Protein AF-A0A1H2Z5Q8-F1 (afdb_monomer_lite)

Foldseek 3Di:
DVVVVLVVVLVVVLVVVQVVVVVVQVVCVVVVNPDDDVVRDDSVDPPADRDLRLLVLLVVLVVCCVPPLVVLDDPPPVLSVLLNVLSVQCNVVQQADDPVSVVSLVVSLVVLVVCCDPVCVVPPVVSNVSSVSSNVSSVSSVSNNDDDD

Organism: NCBI:txid589385

Secondary structure (DSSP, 8-state):
-HHHHHHHHHHHHHHHHHHHHHHHHHHHHHTT--SPPTT---TTS-SS-SS-HHHHHHHHHHHHIIIIIHHH--TT-HHHHHHHHHHHHHHHTTT---HHHHHHHHHHHHHHHHH--HHHHHH-HHHHHHHHHHHHHHHHHHHHH----

Radius of gyration: 19.03 Å; chains: 1; bounding box: 37×52×42 Å

Sequence (149 aa):
MRALEVIEASRGAWHAELRAYGEMRLRAKRAGRRRPAAGEENPHYLTRWHGDERRAALHAVMFESRRKLAPLVVPGDPVAEQLKSCVDACLESAGALGVEEREALAECMRELEKRLTPAQWAEHRGEYFRASGLLRLARQVEVASAVTE

Structure (mmCIF, N/CA/C/O backbone):
data_AF-A0A1H2Z5Q8-F1
#
_entry.id   AF-A0A1H2Z5Q8-F1
#
loop_
_atom_site.group_PDB
_atom_site.id
_atom_site.type_symbol
_atom_site.label_atom_id
_atom_site.label_alt_id
_atom_site.label_comp_id
_atom_site.label_asym_id
_atom_site.label_entity_id
_atom_site.label_seq_id
_atom_site.pdbx_PDB_ins_code
_atom_site.Cartn_x
_atom_site.Cartn_y
_atom_site.Cartn_z
_atom_site.occupancy
_atom_site.B_iso_or_equiv
_atom_site.auth_seq_id
_atom_site.auth_comp_id
_atom_site.auth_asym_id
_atom_site.auth_atom_id
_atom_site.pdbx_PDB_model_num
ATOM 1 N N . MET A 1 1 ? -2.259 -31.300 14.850 1.00 58.28 1 MET A N 1
ATOM 2 C CA . MET A 1 1 ? -1.081 -31.102 13.974 1.00 58.28 1 MET A CA 1
ATOM 3 C C . MET A 1 1 ? -1.343 -30.184 12.767 1.00 58.28 1 MET A C 1
ATOM 5 O O . MET A 1 1 ? -0.509 -30.093 11.885 1.00 58.28 1 MET A O 1
ATOM 9 N N . ARG A 1 2 ? -2.417 -29.379 12.778 1.00 68.12 2 ARG A N 1
ATOM 10 C CA . ARG A 1 2 ? -2.880 -28.595 11.616 1.00 68.12 2 ARG A CA 1
ATOM 11 C C . ARG A 1 2 ? -1.974 -27.423 11.200 1.00 68.12 2 ARG A C 1
ATOM 13 O O . ARG A 1 2 ? -1.958 -27.037 10.042 1.00 68.12 2 ARG A O 1
ATOM 20 N N . ALA A 1 3 ? -1.225 -26.843 12.140 1.00 67.44 3 ALA A N 1
ATOM 21 C CA . ALA A 1 3 ? -0.366 -25.685 11.866 1.00 67.44 3 ALA A CA 1
ATOM 22 C C . ALA A 1 3 ? 0.889 -26.047 11.049 1.00 67.44 3 ALA A C 1
ATOM 24 O O . ALA A 1 3 ? 1.314 -25.271 10.200 1.00 67.44 3 ALA A O 1
ATOM 25 N N . LEU A 1 4 ? 1.454 -27.236 11.283 1.00 79.06 4 LEU A N 1
ATOM 26 C CA . LEU A 1 4 ? 2.610 -27.744 10.540 1.00 79.06 4 LEU A CA 1
ATOM 27 C C . LEU A 1 4 ? 2.236 -28.061 9.090 1.00 79.06 4 LEU A C 1
ATOM 29 O O . LEU A 1 4 ? 2.926 -27.623 8.178 1.00 79.06 4 LEU A O 1
ATOM 33 N N . GLU A 1 5 ? 1.087 -28.703 8.887 1.00 78.19 5 GLU A N 1
ATOM 34 C CA . GLU A 1 5 ? 0.552 -29.029 7.560 1.00 78.19 5 GLU A CA 1
ATOM 35 C C . GLU A 1 5 ? 0.340 -27.773 6.697 1.00 78.19 5 GLU A C 1
ATOM 37 O O . GLU A 1 5 ? 0.684 -27.760 5.518 1.00 78.19 5 GLU A O 1
ATOM 42 N N . VAL A 1 6 ? -0.166 -26.680 7.285 1.00 75.44 6 VAL A N 1
ATOM 43 C CA . VAL A 1 6 ? -0.342 -25.396 6.578 1.00 75.44 6 VAL A CA 1
ATOM 44 C C . VAL A 1 6 ? 1.004 -24.790 6.164 1.00 75.44 6 VAL A C 1
ATOM 46 O O . VAL A 1 6 ? 1.139 -24.287 5.047 1.00 75.44 6 VAL A O 1
ATOM 49 N N . ILE A 1 7 ? 2.015 -24.853 7.035 1.00 77.00 7 ILE A N 1
ATOM 50 C CA . ILE A 1 7 ? 3.362 -24.346 6.731 1.00 77.00 7 ILE A CA 1
ATOM 51 C C . ILE A 1 7 ? 4.020 -25.188 5.633 1.00 77.00 7 ILE A C 1
ATOM 53 O O . ILE A 1 7 ? 4.625 -24.639 4.712 1.00 77.00 7 ILE A O 1
ATOM 57 N N . GLU A 1 8 ? 3.884 -26.510 5.695 1.00 82.81 8 GLU A N 1
ATOM 58 C CA . GLU A 1 8 ? 4.417 -27.427 4.687 1.00 82.81 8 GLU A CA 1
ATOM 59 C C . GLU A 1 8 ? 3.735 -27.242 3.329 1.00 82.81 8 GLU A C 1
ATOM 61 O O . GLU A 1 8 ? 4.425 -27.197 2.308 1.00 82.81 8 GLU A O 1
ATOM 66 N N . ALA A 1 9 ? 2.415 -27.040 3.309 1.00 77.00 9 ALA A N 1
ATOM 67 C CA . ALA A 1 9 ? 1.668 -26.731 2.093 1.00 77.00 9 ALA A CA 1
ATOM 68 C C . ALA A 1 9 ? 2.108 -25.395 1.472 1.00 77.00 9 ALA A C 1
ATOM 70 O O . ALA A 1 9 ? 2.390 -25.340 0.274 1.00 77.00 9 ALA A O 1
ATOM 71 N N . SER A 1 10 ? 2.249 -24.339 2.283 1.00 75.31 10 SER A N 1
ATOM 72 C CA . SER A 1 10 ? 2.740 -23.030 1.823 1.00 75.31 10 SER A CA 1
ATOM 73 C C . SER A 1 10 ? 4.165 -23.124 1.264 1.00 75.31 10 SER A C 1
ATOM 75 O O . SER A 1 10 ? 4.452 -22.650 0.162 1.00 75.31 10 SER A O 1
ATOM 77 N N . ARG A 1 11 ? 5.056 -23.841 1.962 1.00 82.50 11 ARG A N 1
ATOM 78 C CA . ARG A 1 11 ? 6.423 -24.102 1.492 1.00 82.50 11 ARG A CA 1
ATOM 79 C C . ARG A 1 11 ? 6.437 -24.895 0.184 1.00 82.50 11 ARG A C 1
ATOM 81 O O . ARG A 1 11 ? 7.245 -24.611 -0.700 1.00 82.50 11 ARG A O 1
ATOM 88 N N . GLY A 1 12 ? 5.553 -25.883 0.058 1.00 84.94 12 GLY A N 1
ATOM 89 C CA . GLY A 1 12 ? 5.380 -26.680 -1.153 1.00 84.94 12 GLY A CA 1
ATOM 90 C C . GLY A 1 12 ? 4.959 -25.828 -2.350 1.00 84.94 12 GLY A C 1
ATOM 91 O O . GLY A 1 12 ? 5.576 -25.935 -3.414 1.00 84.94 12 GLY A O 1
ATOM 92 N N . ALA A 1 13 ? 3.974 -24.947 -2.155 1.00 83.19 13 ALA A N 1
ATOM 93 C CA . ALA A 1 13 ? 3.502 -24.006 -3.167 1.00 83.19 13 ALA A CA 1
ATOM 94 C C . ALA A 1 13 ? 4.615 -23.043 -3.608 1.00 83.19 13 ALA A C 1
ATOM 96 O O . ALA A 1 13 ? 4.912 -22.954 -4.799 1.00 83.19 13 ALA A O 1
ATOM 97 N N . TRP A 1 14 ? 5.328 -22.427 -2.659 1.00 79.31 14 TRP A N 1
ATOM 98 C CA . TRP A 1 14 ? 6.447 -21.537 -2.979 1.00 79.31 14 TRP A CA 1
ATOM 99 C C . TRP A 1 14 ? 7.551 -22.260 -3.767 1.00 79.31 14 TRP A C 1
ATOM 101 O O . TRP A 1 14 ? 8.012 -21.785 -4.806 1.00 79.31 14 TRP A O 1
ATOM 111 N N . HIS A 1 15 ? 7.956 -23.460 -3.346 1.00 86.12 15 HIS A N 1
ATOM 112 C CA . HIS A 1 15 ? 8.948 -24.230 -4.097 1.00 86.12 15 HIS A CA 1
ATOM 113 C C . HIS A 1 15 ? 8.475 -24.598 -5.514 1.00 86.12 15 HIS A C 1
ATOM 115 O O . HIS A 1 15 ? 9.304 -24.692 -6.423 1.00 86.12 15 HIS A O 1
ATOM 121 N N . ALA A 1 16 ? 7.175 -24.826 -5.718 1.00 86.94 16 ALA A N 1
ATOM 122 C CA . ALA A 1 16 ? 6.620 -25.070 -7.046 1.00 86.94 16 ALA A CA 1
ATOM 123 C C . ALA A 1 16 ? 6.721 -23.821 -7.936 1.00 86.94 16 ALA A C 1
ATOM 125 O O . ALA A 1 16 ? 7.188 -23.933 -9.070 1.00 86.94 16 ALA A O 1
ATOM 126 N N . GLU A 1 17 ? 6.394 -22.641 -7.405 1.00 86.44 17 GLU A N 1
ATOM 127 C CA . GLU A 1 17 ? 6.545 -21.362 -8.111 1.00 86.44 17 GLU A CA 1
ATOM 128 C C . GLU A 1 17 ? 8.007 -21.082 -8.493 1.00 86.44 17 GLU A C 1
ATOM 130 O O . GLU A 1 17 ? 8.295 -20.731 -9.640 1.00 86.44 17 GLU A O 1
ATOM 135 N N . LEU A 1 18 ? 8.958 -21.320 -7.578 1.00 88.19 18 LEU A N 1
ATOM 136 C CA . LEU A 1 18 ? 10.391 -21.152 -7.858 1.00 88.19 18 LEU A CA 1
ATOM 137 C C . LEU A 1 18 ? 10.873 -22.066 -8.992 1.00 88.19 18 LEU A C 1
ATOM 139 O O . LEU A 1 18 ? 11.640 -21.630 -9.855 1.00 88.19 18 LEU A O 1
ATOM 143 N N . ARG A 1 19 ? 10.422 -23.329 -9.015 1.00 90.94 19 ARG A N 1
ATOM 144 C CA . ARG A 1 19 ? 10.761 -24.269 -10.096 1.00 90.94 19 ARG A CA 1
ATOM 145 C C . ARG A 1 19 ? 10.178 -23.815 -11.431 1.00 90.94 19 ARG A C 1
ATOM 147 O O . ARG A 1 19 ? 10.918 -23.745 -12.411 1.00 90.94 19 ARG A O 1
ATOM 154 N N . ALA A 1 20 ? 8.897 -23.447 -11.454 1.00 89.38 20 ALA A N 1
ATOM 155 C CA . ALA A 1 20 ? 8.223 -22.973 -12.660 1.00 89.38 20 ALA A CA 1
ATOM 156 C C . ALA A 1 20 ? 8.906 -21.723 -13.240 1.00 89.38 20 ALA A C 1
ATOM 158 O O . ALA A 1 20 ? 9.202 -21.665 -14.438 1.00 89.38 20 ALA A O 1
ATOM 159 N N . TYR A 1 21 ? 9.250 -20.756 -12.384 1.00 89.44 21 TYR A N 1
ATOM 160 C CA . TYR A 1 21 ? 10.005 -19.571 -12.785 1.00 89.44 21 TYR A CA 1
ATOM 161 C C . TYR A 1 21 ? 11.395 -19.930 -13.329 1.00 89.44 21 TYR A C 1
ATOM 163 O O . TYR A 1 21 ? 11.805 -19.422 -14.376 1.00 89.44 21 TYR A O 1
ATOM 171 N N . GLY A 1 22 ? 12.115 -20.844 -12.671 1.00 90.31 22 GLY A N 1
ATOM 172 C CA . GLY A 1 22 ? 13.415 -21.331 -13.134 1.00 90.31 22 GLY A CA 1
ATOM 173 C C . GLY A 1 22 ? 13.355 -21.934 -14.541 1.00 90.31 22 GLY A C 1
ATOM 174 O O . GLY A 1 22 ? 14.157 -21.571 -15.408 1.00 90.31 22 GLY A O 1
ATOM 175 N N . GLU A 1 23 ? 12.373 -22.797 -14.803 1.00 92.88 23 GLU A N 1
ATOM 176 C CA . GLU A 1 23 ? 12.146 -23.395 -16.123 1.00 92.88 23 GLU A CA 1
ATOM 177 C C . GLU A 1 23 ? 11.799 -22.349 -17.186 1.00 92.88 23 GLU A C 1
ATOM 179 O O . GLU A 1 23 ? 12.377 -22.351 -18.279 1.00 92.88 23 GLU A O 1
ATOM 184 N N . MET A 1 24 ? 10.900 -21.418 -16.861 1.00 91.50 24 MET A N 1
ATOM 185 C CA . MET A 1 24 ? 10.536 -20.309 -17.739 1.00 91.50 24 MET A CA 1
ATOM 186 C C . MET A 1 24 ? 11.771 -19.467 -18.100 1.00 91.50 24 MET A C 1
ATOM 188 O O . MET A 1 24 ? 12.037 -19.224 -19.282 1.00 91.50 24 MET A O 1
ATOM 192 N N . ARG A 1 25 ? 12.583 -19.075 -17.108 1.00 92.62 25 ARG A N 1
ATOM 193 C CA . ARG A 1 25 ? 13.816 -18.301 -17.325 1.00 92.62 25 ARG A CA 1
ATOM 194 C C . ARG A 1 25 ? 14.848 -19.076 -18.134 1.00 92.62 25 ARG A C 1
ATOM 196 O O . ARG A 1 25 ? 15.543 -18.470 -18.949 1.00 92.62 25 ARG A O 1
ATOM 203 N N . LEU A 1 26 ? 14.968 -20.392 -17.950 1.00 92.69 26 LEU A N 1
ATOM 204 C CA . LEU A 1 26 ? 15.851 -21.233 -18.765 1.00 92.69 26 LEU A CA 1
ATOM 205 C C . LEU A 1 26 ? 15.436 -21.213 -20.241 1.00 92.69 26 LEU A C 1
ATOM 207 O O . LEU A 1 26 ? 16.289 -21.007 -21.108 1.00 92.69 26 LEU A O 1
ATOM 211 N N . ARG A 1 27 ? 14.137 -21.355 -20.535 1.00 92.25 27 ARG A N 1
ATOM 212 C CA . ARG A 1 27 ? 13.605 -21.255 -21.906 1.00 92.25 27 ARG A CA 1
ATOM 213 C C . ARG A 1 27 ? 13.844 -19.862 -22.496 1.00 92.25 27 ARG A C 1
ATOM 215 O O . ARG A 1 27 ? 14.355 -19.753 -23.608 1.00 92.25 27 ARG A O 1
ATOM 222 N N . ALA A 1 28 ? 13.576 -18.803 -21.730 1.00 89.75 28 ALA A N 1
ATOM 223 C CA . ALA A 1 28 ? 13.808 -17.422 -22.159 1.00 89.75 28 ALA A CA 1
ATOM 224 C C . ALA A 1 28 ? 15.291 -17.137 -22.460 1.00 89.75 28 ALA A C 1
ATOM 226 O O . ALA A 1 28 ? 15.607 -16.536 -23.487 1.00 89.75 28 ALA A O 1
ATOM 227 N N . LYS A 1 29 ? 16.213 -17.624 -21.615 1.00 92.50 29 LYS A N 1
ATOM 228 C CA . LYS A 1 29 ? 17.665 -17.508 -21.834 1.00 92.50 29 LYS A CA 1
ATOM 229 C C . LYS A 1 29 ? 18.109 -18.219 -23.113 1.00 92.50 29 LYS A C 1
ATOM 231 O O . LYS A 1 29 ? 18.912 -17.653 -23.851 1.00 92.50 29 LYS A O 1
ATOM 236 N N . ARG A 1 30 ? 17.585 -19.423 -23.389 1.00 91.69 30 ARG A N 1
ATOM 237 C CA . ARG A 1 30 ? 17.861 -20.168 -24.634 1.00 91.69 30 ARG A CA 1
ATOM 238 C C . ARG A 1 30 ? 17.350 -19.429 -25.874 1.00 91.69 30 ARG A C 1
ATOM 240 O O . ARG A 1 30 ? 18.021 -19.445 -26.894 1.00 91.69 30 ARG A O 1
ATOM 247 N N . ALA A 1 31 ? 16.232 -18.715 -25.755 1.00 91.44 31 ALA A N 1
ATOM 248 C CA . ALA A 1 31 ? 15.681 -17.853 -26.802 1.00 91.44 31 ALA A CA 1
ATOM 249 C C . ALA A 1 31 ? 16.347 -16.457 -26.888 1.00 91.44 31 ALA A C 1
ATOM 251 O O . ALA A 1 31 ? 15.809 -15.556 -27.526 1.00 91.44 31 ALA A O 1
ATOM 252 N N . GLY A 1 32 ? 17.482 -16.233 -26.213 1.00 92.25 32 GLY A N 1
ATOM 253 C CA . GLY A 1 32 ? 18.237 -14.972 -26.263 1.00 92.25 32 GLY A CA 1
ATOM 254 C C . GLY A 1 32 ? 17.774 -13.879 -25.288 1.00 92.25 32 GLY A C 1
ATOM 255 O O . GLY A 1 32 ? 18.480 -12.888 -25.099 1.00 92.25 32 GLY A O 1
ATOM 256 N N . ARG A 1 33 ? 16.653 -14.056 -24.574 1.00 88.94 33 ARG A N 1
ATOM 257 C CA . ARG A 1 33 ? 16.155 -13.093 -23.572 1.00 88.94 33 ARG A CA 1
ATOM 258 C C . ARG A 1 33 ? 16.842 -13.279 -22.219 1.00 88.94 33 ARG A C 1
ATOM 260 O O . ARG A 1 33 ? 16.314 -13.883 -21.283 1.00 88.94 33 ARG A O 1
ATOM 267 N N . ARG A 1 34 ? 18.059 -12.741 -22.097 1.00 86.94 34 ARG A N 1
ATOM 268 C CA . ARG A 1 34 ? 18.875 -12.872 -20.874 1.00 86.94 34 ARG A CA 1
ATOM 269 C C . ARG A 1 34 ? 18.383 -12.037 -19.687 1.00 86.94 34 ARG A C 1
ATOM 271 O O . ARG A 1 34 ? 18.667 -12.417 -18.551 1.00 86.94 34 ARG A O 1
ATOM 278 N N . ARG A 1 35 ? 17.612 -10.971 -19.922 1.00 85.00 35 ARG A N 1
ATOM 279 C CA . ARG A 1 35 ? 16.974 -10.151 -18.875 1.00 85.00 35 ARG A CA 1
ATOM 280 C C . ARG A 1 35 ? 15.478 -10.493 -18.740 1.00 85.00 35 ARG A C 1
ATOM 282 O O . ARG A 1 35 ? 14.889 -10.900 -19.744 1.00 85.00 35 ARG A O 1
ATOM 289 N N . PRO A 1 36 ? 14.888 -10.410 -17.532 1.00 82.44 36 PRO A N 1
ATOM 290 C CA . PRO A 1 36 ? 13.435 -10.424 -17.365 1.00 82.44 36 PRO A CA 1
ATOM 291 C C . PRO A 1 36 ? 12.788 -9.257 -18.117 1.00 82.44 36 PRO A C 1
ATOM 293 O O . PRO A 1 36 ? 13.422 -8.210 -18.285 1.00 82.44 36 PRO A O 1
ATOM 296 N N . ALA A 1 37 ? 11.557 -9.441 -18.587 1.00 81.00 37 ALA A N 1
ATOM 297 C CA . ALA A 1 37 ? 10.760 -8.345 -19.123 1.00 81.00 37 ALA A CA 1
ATOM 298 C C . ALA A 1 37 ? 10.353 -7.371 -18.003 1.00 81.00 37 ALA A C 1
ATOM 300 O O . ALA A 1 37 ? 10.303 -7.734 -16.827 1.00 81.00 37 ALA A O 1
ATOM 301 N N . ALA A 1 38 ? 10.052 -6.122 -18.364 1.00 75.50 38 ALA A N 1
ATOM 302 C CA . ALA A 1 38 ? 9.446 -5.188 -17.421 1.00 75.50 38 ALA A CA 1
ATOM 303 C C . ALA A 1 38 ? 8.089 -5.751 -16.961 1.00 75.50 38 ALA A C 1
ATOM 305 O O . ALA A 1 38 ? 7.264 -6.108 -17.798 1.00 75.50 38 ALA A O 1
ATOM 306 N N . GLY A 1 39 ? 7.893 -5.875 -15.645 1.00 73.38 39 GLY A N 1
ATOM 307 C CA . GLY A 1 39 ? 6.697 -6.490 -15.058 1.00 73.38 39 GLY A CA 1
ATOM 308 C C . GLY A 1 39 ? 6.731 -8.021 -14.946 1.00 73.38 39 GLY A C 1
ATOM 309 O O . GLY A 1 39 ? 5.784 -8.594 -14.425 1.00 73.38 39 GLY A O 1
ATOM 310 N N . GLU A 1 40 ? 7.804 -8.696 -15.384 1.00 77.88 40 GLU A N 1
ATOM 311 C CA . GLU A 1 40 ? 7.991 -10.130 -15.119 1.00 77.88 40 GLU A CA 1
ATOM 312 C C . GLU A 1 40 ? 8.266 -10.326 -13.621 1.00 77.88 40 GLU A C 1
ATOM 314 O O . GLU A 1 40 ? 9.331 -9.954 -13.117 1.00 77.88 40 GLU A O 1
ATOM 319 N N . GLU A 1 41 ? 7.286 -10.880 -12.905 1.00 77.00 41 GLU A N 1
ATOM 320 C CA . GLU A 1 41 ? 7.408 -11.162 -11.478 1.00 77.00 41 GLU A CA 1
ATOM 321 C C . GLU A 1 41 ? 8.512 -12.190 -11.226 1.00 77.00 41 GLU A C 1
ATOM 323 O O . GLU A 1 41 ? 8.605 -13.229 -11.884 1.00 77.00 41 GLU A O 1
ATOM 328 N N . ASN A 1 42 ? 9.370 -11.892 -10.251 1.00 80.69 42 ASN A N 1
ATOM 329 C CA . ASN A 1 42 ? 10.436 -12.785 -9.837 1.00 80.69 42 ASN A CA 1
ATOM 330 C C . ASN A 1 42 ? 10.142 -13.290 -8.416 1.00 80.69 42 ASN A C 1
ATOM 332 O O . ASN A 1 42 ? 10.362 -12.535 -7.468 1.00 80.69 42 ASN A O 1
ATOM 336 N N . PRO A 1 43 ? 9.734 -14.562 -8.249 1.00 74.75 43 PRO A N 1
ATOM 337 C CA . PRO A 1 43 ? 9.346 -15.128 -6.956 1.00 74.75 43 PRO A CA 1
ATOM 338 C C . PRO A 1 43 ? 10.514 -15.283 -5.966 1.00 74.75 43 PRO A C 1
ATOM 340 O O . PRO A 1 43 ? 10.301 -15.641 -4.810 1.00 74.75 43 PRO A O 1
ATOM 343 N N . HIS A 1 44 ? 11.762 -15.009 -6.376 1.00 73.38 44 HIS A N 1
ATOM 344 C CA . HIS A 1 44 ? 12.878 -14.857 -5.434 1.00 73.38 44 HIS A CA 1
ATOM 345 C C . HIS A 1 44 ? 12.796 -13.559 -4.621 1.00 73.38 44 HIS A C 1
ATOM 347 O O . HIS A 1 44 ? 13.397 -13.472 -3.551 1.00 73.38 44 HIS A O 1
ATOM 353 N N . TYR A 1 45 ? 12.075 -12.556 -5.121 1.00 70.81 45 TYR A N 1
ATOM 354 C CA . TYR A 1 45 ? 11.760 -11.340 -4.389 1.00 70.81 45 TYR A CA 1
ATOM 355 C C . TYR A 1 45 ? 10.313 -11.450 -3.920 1.00 70.81 45 TYR A C 1
ATOM 357 O O . TYR A 1 45 ? 9.384 -11.306 -4.708 1.00 70.81 45 TYR A O 1
ATOM 365 N N . LEU A 1 46 ? 10.129 -11.734 -2.631 1.00 59.97 46 LEU A N 1
ATOM 366 C CA . LEU A 1 46 ? 8.808 -11.768 -2.011 1.00 59.97 46 LEU A CA 1
ATOM 367 C C . LEU A 1 46 ? 8.204 -10.359 -2.052 1.00 59.97 46 LEU A C 1
ATOM 369 O O . LEU A 1 46 ? 8.514 -9.513 -1.216 1.00 59.97 46 LEU A O 1
ATOM 373 N N . THR A 1 47 ? 7.361 -10.098 -3.046 1.00 60.31 47 THR A N 1
ATOM 374 C CA . THR A 1 47 ? 6.494 -8.911 -3.094 1.00 60.31 47 THR A CA 1
ATOM 375 C C . THR A 1 47 ? 5.206 -9.125 -2.298 1.00 60.31 47 THR A C 1
ATOM 377 O O . THR A 1 47 ? 4.580 -8.151 -1.891 1.00 60.31 47 THR A O 1
ATOM 380 N N . ARG A 1 48 ? 4.846 -10.391 -2.037 1.00 58.91 48 ARG A N 1
ATOM 381 C CA . ARG A 1 48 ? 3.667 -10.834 -1.281 1.00 58.91 48 ARG A CA 1
ATOM 382 C C . ARG A 1 48 ? 4.020 -11.956 -0.304 1.00 58.91 48 ARG A C 1
ATOM 384 O O . ARG A 1 48 ? 4.972 -12.704 -0.528 1.00 58.91 48 ARG A O 1
ATOM 391 N N . TRP A 1 49 ? 3.265 -12.062 0.789 1.00 59.81 49 TRP A N 1
ATOM 392 C CA . TRP A 1 49 ? 3.452 -13.107 1.797 1.00 59.81 49 TRP A CA 1
ATOM 393 C C . TRP A 1 49 ? 2.559 -14.307 1.470 1.00 59.81 49 TRP A C 1
ATOM 395 O O . TRP A 1 49 ? 1.341 -14.177 1.460 1.00 59.81 49 TRP A O 1
ATOM 405 N N . HIS A 1 50 ? 3.143 -15.484 1.234 1.00 56.34 50 HIS A N 1
ATOM 406 C CA . HIS A 1 50 ? 2.372 -16.696 0.938 1.00 56.34 50 HIS A CA 1
ATOM 407 C C . HIS A 1 50 ? 1.623 -17.181 2.195 1.00 56.34 50 HIS A C 1
ATOM 409 O O . HIS A 1 50 ? 2.231 -17.716 3.127 1.00 56.34 50 HIS A O 1
ATOM 415 N N . GLY A 1 51 ? 0.305 -16.965 2.240 1.00 72.00 51 GLY A N 1
ATOM 416 C CA . GLY A 1 51 ? -0.563 -17.303 3.370 1.00 72.00 51 GLY A CA 1
ATOM 417 C C . GLY A 1 51 ? -1.770 -16.368 3.465 1.00 72.00 51 GLY A C 1
ATOM 418 O O . GLY A 1 51 ? -2.461 -16.138 2.480 1.00 72.00 51 GLY A O 1
ATOM 419 N N . ASP A 1 52 ? -2.016 -15.832 4.661 1.00 79.19 52 ASP A N 1
ATOM 420 C CA . ASP A 1 52 ? -3.070 -14.845 4.921 1.00 79.19 52 ASP A CA 1
ATOM 421 C C . ASP A 1 52 ? -2.543 -13.431 4.621 1.00 79.19 52 ASP A C 1
ATOM 423 O O . ASP A 1 52 ? -2.012 -12.737 5.496 1.00 79.19 52 ASP A O 1
ATOM 427 N N . GLU A 1 53 ? -2.626 -13.040 3.347 1.00 81.88 53 GLU A N 1
ATOM 428 C CA . GLU A 1 53 ? -2.140 -11.746 2.849 1.00 81.88 53 GLU A CA 1
ATOM 429 C C . GLU A 1 53 ? -2.767 -10.567 3.600 1.00 81.88 53 GLU A C 1
ATOM 431 O O . GLU A 1 53 ? -2.073 -9.596 3.907 1.00 81.88 53 GLU A O 1
ATOM 436 N N . ARG A 1 54 ? -4.043 -10.683 3.987 1.00 87.00 54 ARG A N 1
ATOM 437 C CA . ARG A 1 54 ? -4.753 -9.653 4.753 1.00 87.00 54 ARG A CA 1
ATOM 438 C C . ARG A 1 54 ? -4.141 -9.461 6.129 1.00 87.00 54 ARG A C 1
ATOM 440 O O . ARG A 1 54 ? -3.840 -8.334 6.515 1.00 87.00 54 ARG A O 1
ATOM 447 N N . ARG A 1 55 ? -3.903 -10.549 6.870 1.00 84.81 55 ARG A N 1
ATOM 448 C CA . ARG A 1 55 ? -3.248 -10.463 8.185 1.00 84.81 55 ARG A CA 1
ATOM 449 C C . ARG A 1 55 ? -1.815 -9.959 8.086 1.00 84.81 55 ARG A C 1
ATOM 451 O O . ARG A 1 55 ? -1.388 -9.189 8.946 1.00 84.81 55 ARG A O 1
ATOM 458 N N . ALA A 1 56 ? -1.080 -10.359 7.049 1.00 86.94 56 ALA A N 1
ATOM 459 C CA . ALA A 1 56 ? 0.266 -9.849 6.810 1.00 86.94 56 ALA A CA 1
ATOM 460 C C . ALA A 1 56 ? 0.250 -8.335 6.533 1.00 86.94 56 ALA A C 1
ATOM 462 O O . ALA A 1 56 ? 1.037 -7.592 7.126 1.00 86.94 56 ALA A O 1
ATOM 463 N N . ALA A 1 57 ? -0.679 -7.868 5.696 1.00 90.88 57 ALA A N 1
ATOM 464 C CA . ALA A 1 57 ? -0.867 -6.453 5.403 1.00 90.88 57 ALA A CA 1
ATOM 465 C C . ALA A 1 57 ? -1.306 -5.664 6.643 1.00 90.88 57 ALA A C 1
ATOM 467 O O . ALA A 1 57 ? -0.705 -4.636 6.940 1.00 90.88 57 ALA A O 1
ATOM 468 N N . LEU A 1 58 ? -2.252 -6.174 7.438 1.00 92.81 58 LEU A N 1
ATOM 469 C CA . LEU A 1 58 ? -2.676 -5.544 8.692 1.00 92.81 58 LEU A CA 1
ATOM 470 C C . LEU A 1 58 ? -1.505 -5.393 9.676 1.00 92.81 58 LEU A C 1
ATOM 472 O O . LEU A 1 58 ? -1.323 -4.339 10.287 1.00 92.81 58 LEU A O 1
ATOM 476 N N . HIS A 1 59 ? -0.667 -6.425 9.800 1.00 90.31 59 HIS A N 1
ATOM 477 C CA . HIS A 1 59 ? 0.533 -6.353 10.627 1.00 90.31 59 HIS A CA 1
ATOM 478 C C . HIS A 1 59 ? 1.540 -5.322 10.089 1.00 90.31 59 HIS A C 1
ATOM 480 O O . HIS A 1 59 ? 2.157 -4.593 10.870 1.00 90.31 59 HIS A O 1
ATOM 486 N N . ALA A 1 60 ? 1.694 -5.228 8.765 1.00 91.12 60 ALA A N 1
ATOM 487 C CA . ALA A 1 60 ? 2.520 -4.202 8.139 1.00 91.12 60 ALA A CA 1
ATOM 488 C C . ALA A 1 60 ? 1.984 -2.790 8.432 1.00 91.12 60 ALA A C 1
ATOM 490 O O . ALA A 1 60 ? 2.766 -1.951 8.875 1.00 91.12 60 ALA A O 1
ATOM 491 N N . VAL A 1 61 ? 0.671 -2.560 8.296 1.00 93.38 61 VAL A N 1
ATOM 492 C CA . VAL A 1 61 ? 0.012 -1.285 8.638 1.00 93.38 61 VAL A CA 1
ATOM 493 C C . VAL A 1 61 ? 0.275 -0.924 10.099 1.00 93.38 61 VAL A C 1
ATOM 495 O O . VAL A 1 61 ? 0.723 0.184 10.374 1.00 93.38 61 VAL A O 1
ATOM 498 N N . MET A 1 62 ? 0.084 -1.860 11.036 1.00 93.94 62 MET A N 1
ATOM 499 C CA . MET A 1 62 ? 0.344 -1.633 12.465 1.00 93.94 62 MET A CA 1
ATOM 500 C C . MET A 1 62 ? 1.807 -1.246 12.734 1.00 93.94 62 MET A C 1
ATOM 502 O O . MET A 1 62 ? 2.095 -0.370 13.553 1.00 93.94 62 MET A O 1
ATOM 506 N N . PHE A 1 63 ? 2.755 -1.924 12.090 1.00 91.00 63 PHE A N 1
ATOM 507 C CA . PHE A 1 63 ? 4.178 -1.671 12.296 1.00 91.00 63 PHE A CA 1
ATOM 508 C C . PHE A 1 63 ? 4.631 -0.348 11.666 1.00 91.00 63 PHE A C 1
ATOM 510 O O . PHE A 1 63 ? 5.365 0.424 12.290 1.00 91.00 63 PHE A O 1
ATOM 517 N N . GLU A 1 64 ? 4.206 -0.082 10.432 1.00 89.38 64 GLU A N 1
ATOM 518 C CA . GLU A 1 64 ? 4.530 1.138 9.694 1.00 89.38 64 GLU A CA 1
ATOM 519 C C . GLU A 1 64 ? 3.867 2.359 10.344 1.00 89.38 64 GLU A C 1
ATOM 521 O O . GLU A 1 64 ? 4.536 3.382 10.503 1.00 89.38 64 GLU A O 1
ATOM 526 N N . SER A 1 65 ? 2.615 2.256 10.808 1.00 90.75 65 SER A N 1
ATOM 527 C CA . SER A 1 65 ? 1.908 3.371 11.450 1.00 90.75 65 SER A CA 1
ATOM 528 C C . SER A 1 65 ? 2.629 3.856 12.707 1.00 90.75 65 SER A C 1
ATOM 530 O O . SER A 1 65 ? 2.903 5.047 12.853 1.00 90.75 65 SER A O 1
ATOM 532 N N . ARG A 1 66 ? 3.066 2.924 13.562 1.00 89.06 66 ARG A N 1
ATOM 533 C CA . ARG A 1 66 ? 3.814 3.226 14.792 1.00 89.06 66 ARG A CA 1
ATOM 534 C C . ARG A 1 66 ? 5.170 3.877 14.543 1.00 89.06 66 ARG A C 1
ATOM 536 O O . ARG A 1 66 ? 5.647 4.627 15.387 1.00 89.06 66 ARG A O 1
ATOM 543 N N . ARG A 1 67 ? 5.833 3.550 13.430 1.00 86.12 67 ARG A N 1
ATOM 544 C CA . ARG A 1 67 ? 7.229 3.954 13.186 1.00 86.12 67 ARG A CA 1
ATOM 545 C C . ARG A 1 67 ? 7.387 5.100 12.200 1.00 86.12 67 ARG A C 1
ATOM 547 O O . ARG A 1 67 ? 8.388 5.806 12.26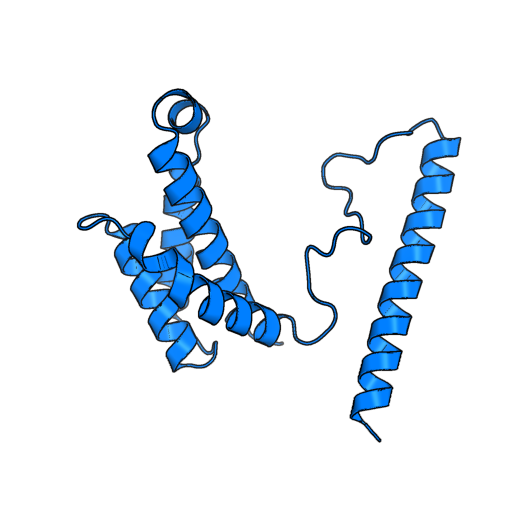9 1.00 86.12 67 ARG A O 1
ATOM 554 N N . LYS A 1 68 ? 6.475 5.222 11.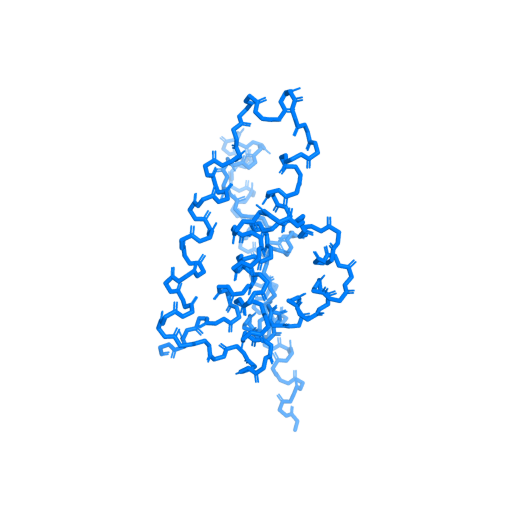239 1.00 83.50 68 LYS A N 1
ATOM 555 C CA . LYS A 1 68 ? 6.677 6.030 10.032 1.00 83.50 68 LYS A CA 1
ATOM 556 C C . LYS A 1 68 ? 5.527 6.973 9.717 1.00 83.50 68 LYS A C 1
ATOM 558 O O . LYS A 1 68 ? 5.757 7.905 8.963 1.00 83.50 68 LYS A O 1
ATOM 563 N N . LEU A 1 69 ? 4.327 6.791 10.270 1.00 85.50 69 LEU A N 1
ATOM 564 C CA . LEU A 1 69 ? 3.192 7.639 9.889 1.00 85.50 69 LEU A CA 1
ATOM 565 C C . LEU A 1 69 ? 3.335 9.078 10.392 1.00 85.50 69 LEU A C 1
ATOM 567 O O . LEU A 1 69 ? 3.168 10.006 9.610 1.00 85.50 69 LEU A O 1
ATOM 571 N N . ALA A 1 70 ? 3.725 9.275 11.654 1.00 85.62 70 ALA A N 1
ATOM 572 C CA . ALA A 1 70 ? 3.899 10.612 12.230 1.00 85.62 70 ALA A CA 1
ATOM 573 C C . ALA A 1 70 ? 4.807 11.553 11.399 1.00 85.62 70 ALA A C 1
ATOM 575 O O . ALA A 1 70 ? 4.388 12.674 11.138 1.00 85.62 70 ALA A O 1
ATOM 576 N N . PRO A 1 71 ? 6.001 11.141 10.921 1.00 86.56 71 PRO A N 1
ATOM 577 C CA . PRO A 1 71 ? 6.832 12.008 10.077 1.00 86.56 71 PRO A CA 1
ATOM 578 C C . PRO A 1 71 ? 6.325 12.170 8.633 1.00 86.56 71 PRO A C 1
ATOM 580 O O . PRO A 1 71 ? 6.834 13.026 7.909 1.00 86.56 71 PRO A O 1
ATOM 583 N N . LEU A 1 72 ? 5.377 11.342 8.181 1.00 86.94 72 LEU A N 1
ATOM 584 C CA . LEU A 1 72 ? 4.794 11.436 6.839 1.00 86.94 72 LEU A CA 1
ATOM 585 C C . LEU A 1 72 ? 3.572 12.364 6.794 1.00 86.94 72 LEU A C 1
ATOM 587 O O . LEU A 1 72 ? 3.310 12.947 5.744 1.00 86.94 72 LEU A O 1
ATOM 591 N N . VAL A 1 73 ? 2.852 12.514 7.909 1.00 88.94 73 VAL A N 1
ATOM 592 C CA . VAL A 1 73 ? 1.684 13.397 8.024 1.00 88.94 73 VAL A CA 1
ATOM 593 C C . VAL A 1 73 ? 2.147 14.810 8.367 1.00 88.94 73 VAL A C 1
ATOM 595 O O . VAL A 1 73 ? 2.556 15.092 9.492 1.00 88.94 73 VAL A O 1
ATOM 598 N N . VAL A 1 74 ? 2.096 15.701 7.378 1.00 86.81 74 VAL A N 1
ATOM 599 C CA . VAL A 1 74 ? 2.386 17.128 7.562 1.00 86.81 74 VAL A CA 1
ATOM 600 C C . VAL A 1 74 ? 1.086 17.844 7.944 1.00 86.81 74 VAL A C 1
ATOM 602 O O . VAL A 1 74 ? 0.087 17.634 7.257 1.00 86.81 74 VAL A O 1
ATOM 605 N N . PRO A 1 75 ? 1.075 18.693 8.990 1.00 86.31 75 PRO A N 1
ATOM 606 C CA . PRO A 1 75 ? -0.109 19.472 9.343 1.00 86.31 75 PRO A CA 1
ATOM 607 C C . PRO A 1 75 ? -0.615 20.298 8.158 1.00 86.31 75 PRO A C 1
ATOM 609 O O . PRO A 1 75 ? 0.168 21.020 7.534 1.00 86.31 75 PRO A O 1
ATOM 612 N N . GLY A 1 76 ? -1.911 20.200 7.860 1.00 86.75 76 GLY A N 1
ATOM 613 C CA . GLY A 1 76 ? -2.532 20.923 6.750 1.00 86.75 76 GLY A CA 1
ATOM 614 C C . GLY A 1 76 ? -2.429 20.229 5.389 1.00 86.75 76 GLY A C 1
ATOM 615 O O . GLY A 1 76 ? -2.845 20.821 4.394 1.00 86.75 76 GLY A O 1
ATOM 616 N N . ASP A 1 77 ? -1.910 18.997 5.316 1.00 92.88 77 ASP A N 1
ATOM 617 C CA . ASP A 1 77 ? -2.098 18.133 4.145 1.00 92.88 77 ASP A CA 1
ATOM 618 C C . ASP A 1 77 ? -3.365 17.277 4.327 1.00 92.88 77 ASP A C 1
ATOM 620 O O . ASP A 1 77 ? -3.309 16.234 4.992 1.00 92.88 77 ASP A O 1
ATOM 624 N N . PRO A 1 78 ? -4.503 17.662 3.714 1.00 93.50 78 PRO A N 1
ATOM 625 C CA . PRO A 1 78 ? -5.776 16.977 3.927 1.00 93.50 78 PRO A CA 1
ATOM 626 C C . PRO A 1 78 ? -5.736 15.511 3.481 1.00 93.50 78 PRO A C 1
ATOM 628 O O . PRO A 1 78 ? -6.409 14.668 4.066 1.00 93.50 78 PRO A O 1
ATOM 631 N N . VAL A 1 79 ? -4.911 15.168 2.485 1.00 95.00 79 VAL A N 1
ATOM 632 C CA . VAL A 1 79 ? -4.793 13.783 2.003 1.00 95.00 79 VAL A CA 1
ATOM 633 C C . VAL A 1 79 ? -4.037 12.918 3.009 1.00 95.00 79 VAL A C 1
ATOM 635 O O . VAL A 1 79 ? -4.398 11.759 3.214 1.00 95.00 79 VAL A O 1
ATOM 638 N N . ALA A 1 80 ? -3.006 13.466 3.656 1.00 93.50 80 ALA A N 1
ATOM 639 C CA . ALA A 1 80 ? -2.252 12.746 4.677 1.00 93.50 80 ALA A CA 1
ATOM 640 C C . ALA A 1 80 ? -3.075 12.551 5.961 1.00 93.50 80 ALA A C 1
ATOM 642 O O . ALA A 1 80 ? -3.021 11.481 6.569 1.00 93.50 8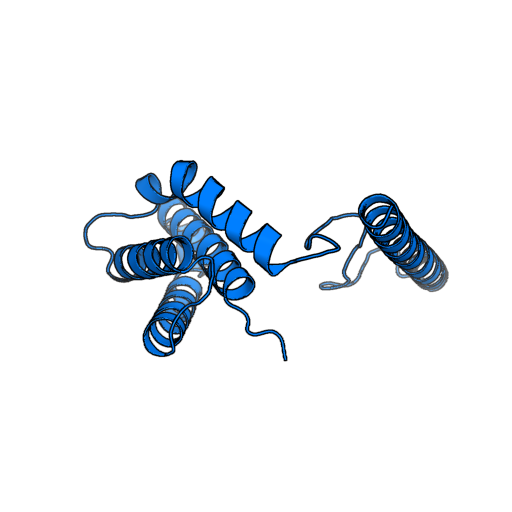0 ALA A O 1
ATOM 643 N N . GLU A 1 81 ? -3.863 13.556 6.348 1.00 94.81 81 GLU A N 1
ATOM 644 C CA . GLU A 1 81 ? -4.778 13.488 7.493 1.00 94.81 81 GLU A CA 1
ATOM 645 C C . GLU A 1 81 ? -5.919 12.487 7.248 1.00 94.81 81 GLU A C 1
ATOM 647 O O . GLU A 1 81 ? -6.179 11.629 8.096 1.00 94.81 81 GLU A O 1
ATOM 652 N N . GLN A 1 82 ? -6.526 12.506 6.056 1.00 95.62 82 GLN A N 1
ATOM 653 C CA . GLN A 1 82 ? -7.550 11.535 5.669 1.00 95.62 82 GLN A CA 1
ATOM 654 C C . GLN A 1 82 ? -6.993 10.105 5.618 1.00 95.62 82 GLN A C 1
ATOM 656 O O . GLN A 1 82 ? -7.621 9.174 6.128 1.00 95.62 82 GLN A O 1
ATOM 661 N N . LEU A 1 83 ? -5.785 9.910 5.071 1.00 95.50 83 LEU A N 1
ATOM 662 C CA . LEU A 1 83 ? -5.142 8.596 5.071 1.00 95.50 83 LEU A CA 1
ATOM 663 C C . LEU A 1 83 ? -4.851 8.116 6.497 1.00 95.50 83 LEU A C 1
ATOM 665 O O . LEU A 1 83 ? -5.039 6.936 6.790 1.00 95.50 83 LEU A O 1
ATOM 669 N N . LYS A 1 84 ? -4.424 9.010 7.398 1.00 95.38 84 LYS A N 1
ATOM 670 C CA . LYS A 1 84 ? -4.252 8.670 8.814 1.00 95.38 84 LYS A CA 1
ATOM 671 C C . LYS A 1 84 ? -5.568 8.170 9.418 1.00 95.38 84 LYS A C 1
ATOM 673 O O . LYS A 1 84 ? -5.553 7.137 10.078 1.00 95.38 84 LYS A O 1
ATOM 678 N N . SER A 1 85 ? -6.686 8.845 9.151 1.00 95.12 85 SER A N 1
ATOM 679 C CA . SER A 1 85 ? -8.007 8.394 9.606 1.00 95.12 85 SER A CA 1
ATOM 680 C C . SER A 1 85 ? -8.366 7.006 9.057 1.00 95.12 85 SER A C 1
ATOM 682 O O . SER A 1 85 ? -8.813 6.152 9.820 1.00 95.12 85 SER A O 1
ATOM 684 N N . CYS A 1 86 ? -8.076 6.726 7.782 1.00 95.88 86 CYS A N 1
ATOM 685 C CA . CYS A 1 86 ? -8.297 5.400 7.190 1.00 95.88 86 CYS A CA 1
ATOM 686 C C . CYS A 1 86 ? -7.411 4.314 7.832 1.00 95.88 86 CYS A C 1
ATOM 688 O O . CYS A 1 86 ? -7.854 3.183 8.031 1.00 95.88 86 CYS A O 1
ATOM 690 N N . VAL A 1 87 ? -6.158 4.642 8.167 1.00 95.81 87 VAL A N 1
ATOM 691 C CA . VAL A 1 87 ? -5.240 3.737 8.880 1.00 95.81 87 VAL A CA 1
ATOM 692 C C . VAL A 1 87 ? -5.763 3.428 10.281 1.00 95.81 87 VAL A C 1
ATOM 694 O O . VAL A 1 87 ? -5.782 2.260 10.665 1.00 95.81 87 VAL A O 1
ATOM 697 N N . ASP A 1 88 ? -6.203 4.445 11.023 1.00 95.56 88 ASP A N 1
ATOM 698 C CA . ASP A 1 88 ? -6.751 4.277 12.371 1.00 95.56 88 ASP A CA 1
ATOM 699 C C . ASP A 1 88 ? -8.015 3.396 12.326 1.00 95.56 88 ASP A C 1
ATOM 701 O O . ASP A 1 88 ? -8.063 2.366 12.999 1.00 95.56 88 ASP A O 1
ATOM 705 N N . ALA A 1 89 ? -8.955 3.691 11.420 1.00 95.56 89 ALA A N 1
ATOM 706 C CA . ALA A 1 89 ? -10.158 2.882 11.206 1.00 95.56 89 ALA A CA 1
ATOM 707 C C . ALA A 1 89 ? -9.831 1.430 10.808 1.00 95.56 89 ALA A C 1
ATOM 709 O O . ALA A 1 89 ? -10.462 0.483 11.282 1.00 95.56 89 ALA A O 1
ATOM 710 N N . CYS A 1 90 ? -8.814 1.217 9.966 1.00 95.56 90 CYS A N 1
ATOM 711 C CA . CYS A 1 90 ? -8.372 -0.121 9.574 1.00 95.56 90 CYS A CA 1
ATOM 712 C C . CYS A 1 90 ? -7.801 -0.903 10.763 1.00 95.56 90 CYS A C 1
ATOM 714 O O . CYS A 1 90 ? -8.026 -2.107 10.872 1.00 95.56 90 CYS A O 1
ATOM 716 N N . LEU A 1 91 ? -7.042 -0.251 11.645 1.00 95.25 91 LEU A N 1
ATOM 717 C CA . LEU A 1 91 ? -6.458 -0.905 12.814 1.00 95.25 91 LEU A CA 1
ATOM 718 C C . LEU A 1 91 ? -7.517 -1.214 13.878 1.00 95.25 91 LEU A C 1
ATOM 720 O O . LEU A 1 91 ? -7.492 -2.304 14.447 1.00 95.25 91 LEU A O 1
ATOM 724 N N . GLU A 1 92 ? -8.463 -0.302 14.104 1.00 95.88 92 GLU A N 1
ATOM 725 C CA . GLU A 1 92 ? -9.574 -0.479 15.048 1.00 95.88 92 GLU A CA 1
ATOM 726 C C . GLU A 1 92 ? -10.533 -1.593 14.614 1.00 95.88 92 GLU A C 1
ATOM 728 O O . GLU A 1 92 ? -10.960 -2.406 15.433 1.00 95.88 92 GLU A O 1
ATOM 733 N N . SER A 1 93 ? -10.816 -1.686 13.314 1.00 92.81 93 SER A N 1
ATOM 734 C CA . SER A 1 93 ? -11.685 -2.715 12.728 1.00 92.81 93 SER A CA 1
ATOM 735 C C . SER A 1 93 ? -10.963 -4.024 12.383 1.00 92.81 93 SER A C 1
ATOM 737 O O . SER A 1 93 ? -11.563 -4.916 11.783 1.00 92.81 93 SER A O 1
ATOM 739 N N . ALA A 1 94 ? -9.671 -4.151 12.708 1.00 92.31 94 ALA A N 1
ATOM 740 C CA . ALA A 1 94 ? -8.825 -5.280 12.309 1.00 92.31 94 ALA A CA 1
ATOM 741 C C . ALA A 1 94 ? -8.892 -5.602 10.795 1.00 92.31 94 ALA A C 1
ATOM 743 O O . ALA A 1 94 ? -8.868 -6.764 10.386 1.00 92.31 94 ALA A O 1
ATOM 744 N N . GLY A 1 95 ? -8.967 -4.563 9.959 1.00 89.75 95 GLY A N 1
ATOM 745 C CA . GLY A 1 95 ? -9.053 -4.659 8.502 1.00 89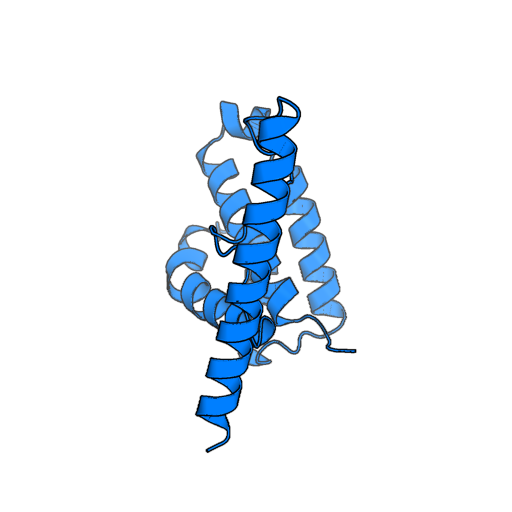.75 95 GLY A CA 1
ATOM 746 C C . GLY A 1 95 ? -10.478 -4.711 7.947 1.00 89.75 95 GLY A C 1
ATOM 747 O O . GLY A 1 95 ? -10.643 -4.959 6.759 1.00 89.75 95 GLY A O 1
ATOM 748 N N . ALA A 1 96 ? -11.522 -4.496 8.745 1.00 92.12 96 ALA A N 1
ATOM 749 C CA . ALA A 1 96 ? -12.905 -4.457 8.266 1.00 92.12 96 ALA A CA 1
ATOM 750 C C . ALA A 1 96 ? -13.381 -3.015 8.010 1.00 92.12 96 ALA A C 1
ATOM 752 O O . ALA A 1 96 ? -14.278 -2.523 8.691 1.00 92.12 96 ALA A O 1
ATOM 753 N N . LEU A 1 97 ? -12.784 -2.338 7.021 1.00 92.00 97 LEU A N 1
ATOM 754 C CA . LEU A 1 97 ? -13.221 -0.994 6.621 1.00 92.00 97 LEU A CA 1
ATOM 755 C C . LEU A 1 97 ? -14.667 -1.000 6.098 1.00 92.00 97 LEU A C 1
ATOM 757 O O . LEU A 1 97 ? -15.097 -1.960 5.450 1.00 92.00 97 LEU A O 1
ATOM 761 N N . GLY A 1 98 ? -15.413 0.074 6.351 1.00 91.06 98 GLY A N 1
ATOM 762 C CA . GLY A 1 98 ? -16.725 0.309 5.758 1.00 91.06 98 GLY A CA 1
ATOM 763 C C . GLY A 1 98 ? -16.626 0.791 4.308 1.00 91.06 98 GLY A C 1
ATOM 764 O O . GLY A 1 98 ? -15.554 0.823 3.699 1.00 91.06 98 GLY A O 1
ATOM 765 N N . VAL A 1 99 ? -17.777 1.092 3.702 1.00 92.19 99 VAL A N 1
ATOM 766 C CA . VAL A 1 99 ? -17.837 1.583 2.312 1.00 92.19 99 VAL A CA 1
ATOM 767 C C . VAL A 1 99 ? -17.245 2.988 2.218 1.00 92.19 99 VAL A C 1
ATOM 769 O O . VAL A 1 99 ? -16.407 3.226 1.353 1.00 92.19 99 VAL A O 1
ATOM 772 N N . GLU A 1 100 ? -17.611 3.873 3.144 1.00 93.25 100 GLU A N 1
ATOM 773 C CA . GLU A 1 100 ? -17.151 5.264 3.168 1.00 93.25 100 GLU A CA 1
ATOM 774 C C . GLU A 1 100 ? -15.628 5.353 3.346 1.00 93.25 100 GLU A C 1
ATOM 776 O O . GLU A 1 100 ? -14.957 6.083 2.617 1.00 93.25 100 GLU A O 1
ATOM 781 N N . GLU A 1 101 ? -15.042 4.550 4.241 1.00 93.88 101 GLU A N 1
ATOM 782 C CA . GLU A 1 101 ? -13.591 4.538 4.442 1.00 93.88 101 GLU A CA 1
ATOM 783 C C . GLU A 1 101 ? -12.842 3.965 3.235 1.00 93.88 101 GLU A C 1
ATOM 785 O O . GLU A 1 101 ? -11.742 4.422 2.922 1.00 93.88 101 GLU A O 1
ATOM 790 N N . ARG A 1 102 ? -13.425 2.990 2.524 1.00 94.31 102 ARG A N 1
ATOM 791 C CA . ARG A 1 102 ? -12.846 2.475 1.272 1.00 94.31 102 ARG A CA 1
ATOM 792 C C . ARG A 1 102 ? -12.862 3.523 0.164 1.00 94.31 102 ARG A C 1
ATOM 794 O O . ARG A 1 102 ? -11.876 3.650 -0.560 1.00 94.31 102 ARG A O 1
ATOM 801 N N . GLU A 1 103 ? -13.951 4.272 0.027 1.00 95.69 103 GLU A N 1
ATOM 802 C CA . GLU A 1 103 ? -14.049 5.355 -0.955 1.00 95.69 103 GLU A CA 1
ATOM 803 C C . GLU A 1 103 ? -13.055 6.479 -0.645 1.00 95.69 103 GLU A C 1
ATOM 805 O O . GLU A 1 103 ? -12.334 6.929 -1.541 1.00 95.69 103 GLU A O 1
ATOM 810 N N . ALA A 1 104 ? -12.945 6.863 0.629 1.00 95.69 104 ALA A N 1
ATOM 811 C CA . ALA A 1 104 ? -11.965 7.839 1.088 1.00 95.69 104 ALA A CA 1
ATOM 812 C C . ALA A 1 104 ? -10.521 7.368 0.841 1.00 95.69 104 ALA A C 1
ATOM 814 O O . ALA A 1 104 ? -9.699 8.136 0.341 1.00 95.69 104 ALA A O 1
ATOM 815 N N . LEU A 1 105 ? -10.214 6.096 1.123 1.00 96.69 105 LEU A N 1
ATOM 816 C CA . LEU A 1 105 ? -8.904 5.504 0.846 1.00 96.69 105 LEU A CA 1
ATOM 817 C C . LEU A 1 105 ? -8.569 5.544 -0.652 1.00 96.69 105 LEU A C 1
ATOM 819 O O . LEU A 1 105 ? -7.457 5.927 -1.022 1.00 96.69 105 LEU A O 1
ATOM 823 N N . ALA A 1 106 ? -9.525 5.188 -1.513 1.00 95.88 106 ALA A N 1
ATOM 824 C CA . ALA A 1 106 ? -9.340 5.216 -2.960 1.00 95.88 106 ALA A CA 1
ATOM 825 C C . ALA A 1 106 ? -9.082 6.641 -3.481 1.00 95.88 106 ALA A C 1
ATOM 827 O O . ALA A 1 106 ? -8.236 6.834 -4.356 1.00 95.88 106 ALA A O 1
ATOM 828 N N . GLU A 1 107 ? -9.764 7.649 -2.930 1.00 97.06 107 GLU A N 1
ATOM 829 C CA . GLU A 1 107 ? -9.503 9.053 -3.261 1.00 97.06 107 GLU A CA 1
ATOM 830 C C . GLU A 1 107 ? -8.113 9.499 -2.795 1.00 97.06 107 GLU A C 1
ATOM 832 O O . GLU A 1 107 ? -7.359 10.073 -3.582 1.00 97.06 107 GLU A O 1
ATOM 837 N N . CYS A 1 108 ? -7.709 9.147 -1.568 1.00 97.06 108 CYS A N 1
ATOM 838 C CA . CYS A 1 108 ? -6.351 9.401 -1.087 1.00 97.06 108 CYS A CA 1
ATOM 839 C C . CYS A 1 108 ? -5.295 8.800 -2.022 1.00 97.06 108 CYS A C 1
ATOM 841 O O . CYS A 1 108 ? -4.305 9.459 -2.339 1.00 97.06 108 CYS A O 1
ATOM 843 N N . MET A 1 109 ? -5.493 7.562 -2.483 1.00 96.88 109 MET A N 1
ATOM 844 C CA . MET A 1 109 ? -4.572 6.903 -3.412 1.00 96.88 109 MET A CA 1
ATOM 845 C C . MET A 1 109 ? -4.478 7.650 -4.745 1.00 96.88 109 MET A C 1
ATOM 847 O O . MET A 1 109 ? -3.363 7.923 -5.194 1.00 96.88 109 MET A O 1
ATOM 851 N N . ARG A 1 110 ? -5.613 8.052 -5.335 1.00 97.38 110 ARG A N 1
ATOM 852 C CA . ARG A 1 110 ? -5.639 8.848 -6.576 1.00 97.38 110 ARG A CA 1
ATOM 853 C C . ARG A 1 110 ? -4.887 10.169 -6.424 1.00 97.38 110 ARG A C 1
ATOM 855 O O . ARG A 1 110 ? -4.080 10.521 -7.285 1.00 97.38 110 ARG A O 1
ATOM 862 N N . GLU A 1 111 ? -5.119 10.892 -5.334 1.00 96.12 111 GLU A N 1
ATOM 863 C CA . GLU A 1 111 ? -4.450 12.168 -5.072 1.00 96.12 111 GLU A CA 1
ATOM 864 C C . GLU A 1 111 ? -2.946 12.001 -4.830 1.00 96.12 111 GLU A C 1
ATOM 866 O O . GLU A 1 111 ? -2.139 12.784 -5.333 1.00 96.12 111 GLU A O 1
ATOM 871 N N . LEU A 1 112 ? -2.533 10.951 -4.119 1.00 94.81 112 LEU A N 1
ATOM 872 C CA . LEU A 1 112 ? -1.117 10.646 -3.917 1.00 94.81 112 LEU A CA 1
ATOM 873 C C . LEU A 1 112 ? -0.418 10.270 -5.225 1.00 94.81 112 LEU A C 1
ATOM 875 O O . LEU A 1 112 ? 0.708 10.705 -5.452 1.00 94.81 112 LEU A O 1
ATOM 879 N N . GLU A 1 113 ? -1.074 9.517 -6.106 1.00 94.50 113 GLU A N 1
ATOM 880 C CA . GLU A 1 113 ? -0.527 9.161 -7.418 1.00 94.50 113 GLU A CA 1
ATOM 881 C C . GLU A 1 113 ? -0.327 10.389 -8.313 1.00 94.50 113 GLU A C 1
ATOM 883 O O . GLU A 1 113 ? 0.728 10.515 -8.938 1.00 94.50 113 GLU A O 1
ATOM 888 N N . LYS A 1 114 ? -1.258 11.354 -8.298 1.00 93.12 114 LYS A N 1
ATOM 889 C CA . LYS A 1 114 ? -1.098 12.640 -9.006 1.00 93.12 114 LYS A CA 1
ATOM 890 C C . LYS A 1 114 ? 0.128 13.431 -8.535 1.00 93.12 114 LYS A C 1
ATOM 892 O O . LYS A 1 114 ? 0.713 14.167 -9.325 1.00 93.12 114 LYS A O 1
ATOM 897 N N . ARG A 1 115 ? 0.541 13.275 -7.271 1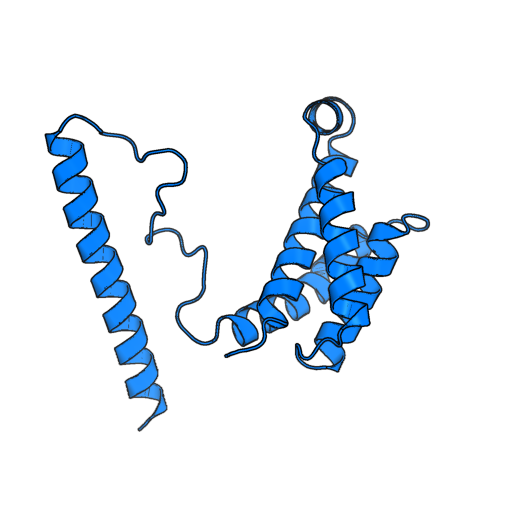.00 92.12 115 ARG A N 1
ATOM 898 C CA . ARG A 1 115 ? 1.728 13.942 -6.697 1.00 92.12 115 ARG A CA 1
ATOM 899 C C . ARG A 1 115 ? 3.051 13.287 -7.116 1.00 92.12 115 ARG A C 1
ATOM 901 O O . ARG A 1 115 ? 4.104 13.909 -6.985 1.00 92.12 115 ARG A O 1
ATOM 908 N N . LEU A 1 116 ? 3.034 12.053 -7.626 1.00 92.56 116 LEU A N 1
ATOM 909 C CA . LEU A 1 116 ? 4.236 11.311 -8.031 1.00 92.56 116 LEU A CA 1
ATOM 910 C C . LEU A 1 116 ? 4.641 11.617 -9.478 1.00 92.56 116 LEU A C 1
ATOM 912 O O . LEU A 1 116 ? 4.704 10.731 -10.330 1.00 92.56 116 LEU A O 1
ATOM 916 N N . THR A 1 117 ? 4.947 12.884 -9.759 1.00 90.88 117 THR A N 1
ATOM 917 C CA . THR A 1 117 ? 5.392 13.315 -11.092 1.00 90.88 117 THR A CA 1
ATOM 918 C C . THR A 1 117 ? 6.923 13.354 -11.212 1.00 90.88 117 THR A C 1
ATOM 920 O O . THR A 1 117 ? 7.627 13.549 -10.213 1.00 90.88 117 THR A O 1
ATOM 923 N N . PRO A 1 118 ? 7.479 13.227 -12.435 1.00 84.50 118 PRO A N 1
ATOM 924 C CA . PRO A 1 118 ? 8.910 13.428 -12.669 1.00 84.50 118 PRO A CA 1
ATOM 925 C C . PRO A 1 118 ? 9.408 14.825 -12.267 1.00 84.50 118 PRO A C 1
ATOM 927 O O . PRO A 1 118 ? 10.530 14.950 -11.778 1.00 84.50 118 PRO A O 1
ATOM 930 N N . ALA A 1 119 ? 8.574 15.859 -12.427 1.00 84.81 119 ALA A N 1
ATOM 931 C CA . ALA A 1 119 ? 8.888 17.221 -11.992 1.00 84.81 119 ALA A CA 1
ATOM 932 C C . ALA A 1 119 ? 9.034 17.292 -10.463 1.00 84.81 119 ALA A C 1
ATOM 934 O O . ALA A 1 119 ? 10.044 17.782 -9.960 1.00 84.81 119 ALA A O 1
ATOM 935 N N . GLN A 1 120 ? 8.110 16.667 -9.720 1.00 85.38 120 GLN A N 1
ATOM 936 C CA . GLN A 1 120 ? 8.182 16.604 -8.258 1.00 85.38 120 GLN A CA 1
ATOM 937 C C . GLN A 1 120 ? 9.434 15.869 -7.768 1.00 85.38 120 GLN A C 1
ATOM 939 O O . GLN A 1 120 ? 10.045 16.261 -6.776 1.00 85.38 120 GLN A O 1
ATOM 944 N N . TRP A 1 121 ? 9.854 14.813 -8.471 1.00 81.56 121 TRP A N 1
ATOM 945 C CA . TRP A 1 121 ? 11.109 14.119 -8.174 1.00 81.56 121 TRP A CA 1
ATOM 946 C C . TRP A 1 121 ? 12.342 15.010 -8.376 1.00 81.56 121 TRP A C 1
ATOM 948 O O . TRP A 1 121 ? 13.296 14.935 -7.597 1.00 81.56 121 TRP A O 1
ATOM 958 N N . ALA A 1 122 ? 12.352 15.822 -9.433 1.00 86.12 122 ALA A N 1
ATOM 959 C CA . ALA A 1 122 ? 13.484 16.679 -9.759 1.00 86.12 122 ALA A CA 1
ATOM 960 C C . ALA A 1 122 ? 13.604 17.866 -8.791 1.00 86.12 122 ALA A C 1
ATOM 962 O O . ALA A 1 122 ? 14.706 18.160 -8.326 1.00 86.12 122 ALA A O 1
ATOM 963 N N . GLU A 1 123 ? 12.480 18.498 -8.458 1.00 88.75 123 GLU A N 1
ATOM 964 C CA . GLU A 1 123 ? 12.439 19.800 -7.782 1.00 88.75 123 GLU A CA 1
ATOM 965 C C . GLU A 1 123 ? 12.136 19.681 -6.280 1.00 88.75 123 GLU A C 1
ATOM 967 O O . GLU A 1 123 ? 12.674 20.432 -5.468 1.00 88.75 123 GLU A O 1
ATOM 972 N N . HIS A 1 124 ? 11.352 18.675 -5.881 1.00 88.62 124 HIS A N 1
ATOM 973 C CA . HIS A 1 124 ? 10.800 18.548 -4.530 1.00 88.62 124 HIS A CA 1
ATOM 974 C C . HIS A 1 124 ? 10.910 17.113 -3.994 1.00 88.62 124 HIS A C 1
ATOM 976 O O . HIS A 1 124 ? 9.938 16.511 -3.529 1.00 88.62 124 HIS A O 1
ATOM 982 N N . ARG A 1 125 ? 12.129 16.548 -4.005 1.00 88.69 125 ARG A N 1
ATOM 983 C CA . ARG A 1 125 ? 12.393 15.154 -3.578 1.00 88.69 125 ARG A CA 1
ATOM 984 C C . ARG A 1 125 ? 11.747 14.776 -2.245 1.00 88.69 125 ARG A C 1
ATOM 986 O O . ARG A 1 125 ? 11.221 13.676 -2.119 1.00 88.69 125 ARG A O 1
ATOM 993 N N . GLY A 1 126 ? 11.786 15.664 -1.250 1.00 88.44 126 GLY A N 1
ATOM 994 C CA . GLY A 1 126 ? 11.190 15.401 0.063 1.00 88.44 126 GLY A CA 1
ATOM 995 C C . GLY A 1 126 ? 9.680 15.153 -0.009 1.00 88.44 126 GLY A C 1
ATOM 996 O O . GLY A 1 126 ? 9.183 14.215 0.606 1.00 88.44 126 GLY A O 1
ATOM 997 N N . GLU A 1 127 ? 8.962 15.948 -0.800 1.00 90.06 127 GLU A N 1
ATOM 998 C CA . GLU A 1 127 ? 7.517 15.801 -1.017 1.00 90.06 127 GLU A CA 1
ATOM 999 C C . GLU A 1 127 ? 7.198 14.540 -1.809 1.00 90.06 127 GLU A C 1
ATOM 1001 O O . GLU A 1 127 ? 6.297 13.793 -1.429 1.00 90.06 127 GLU A O 1
ATOM 1006 N N . TYR A 1 128 ? 7.999 14.243 -2.834 1.00 91.81 128 TYR A N 1
ATOM 1007 C CA . TYR A 1 128 ? 7.877 13.002 -3.590 1.00 91.81 128 TYR A CA 1
ATOM 1008 C C . TYR A 1 128 ? 8.015 11.771 -2.682 1.00 91.81 128 TYR A C 1
ATOM 1010 O O . TYR A 1 128 ? 7.174 10.872 -2.702 1.00 91.81 128 TYR A O 1
ATOM 1018 N N . PHE A 1 129 ? 9.066 11.713 -1.854 1.00 91.00 129 PHE A N 1
ATOM 1019 C CA . PHE A 1 129 ? 9.289 10.566 -0.970 1.00 91.00 129 PHE A CA 1
ATOM 1020 C C . PHE A 1 129 ? 8.215 10.446 0.111 1.00 91.00 129 PHE A C 1
ATOM 1022 O O . PHE A 1 129 ? 7.849 9.323 0.461 1.00 91.00 129 PHE A O 1
ATOM 1029 N N . ARG A 1 130 ? 7.673 11.568 0.601 1.00 92.06 130 ARG A N 1
ATOM 1030 C CA . ARG A 1 130 ? 6.518 11.551 1.508 1.00 92.06 130 ARG A CA 1
ATOM 1031 C C . ARG A 1 130 ? 5.279 10.983 0.825 1.00 92.06 130 ARG A C 1
ATOM 1033 O O . ARG A 1 130 ? 4.711 10.027 1.342 1.00 92.06 130 ARG A O 1
ATOM 1040 N N . ALA A 1 131 ? 4.916 11.490 -0.354 1.00 93.00 131 ALA A N 1
ATOM 1041 C CA . ALA A 1 131 ? 3.774 10.988 -1.119 1.00 93.00 131 ALA A CA 1
ATOM 1042 C C . ALA A 1 131 ? 3.926 9.494 -1.455 1.00 93.00 131 ALA A C 1
ATOM 1044 O O . ALA A 1 131 ? 2.988 8.719 -1.300 1.00 93.00 131 ALA A O 1
ATOM 1045 N N . SER A 1 132 ? 5.135 9.058 -1.821 1.00 91.88 132 SER A N 1
ATOM 1046 C CA . SER A 1 132 ? 5.441 7.648 -2.087 1.00 91.88 132 SER A CA 1
ATOM 1047 C C . SER A 1 132 ? 5.335 6.778 -0.828 1.00 91.88 132 SER A C 1
ATOM 1049 O O . SER A 1 132 ? 4.843 5.650 -0.895 1.00 91.88 132 SER A O 1
ATOM 1051 N N . GLY A 1 133 ? 5.772 7.291 0.326 1.00 92.50 133 GLY A N 1
ATOM 1052 C CA . GLY A 1 133 ? 5.610 6.630 1.621 1.00 92.50 133 GLY A CA 1
ATOM 1053 C C . GLY A 1 133 ? 4.141 6.473 2.015 1.00 92.50 133 GLY A C 1
ATOM 1054 O O . GLY A 1 133 ? 3.724 5.374 2.372 1.00 92.50 133 GLY A O 1
ATOM 1055 N N . LEU A 1 134 ? 3.353 7.543 1.879 1.00 94.56 134 LEU A N 1
ATOM 1056 C CA . LEU A 1 134 ? 1.910 7.533 2.133 1.00 94.56 134 LEU A CA 1
ATOM 1057 C C . LEU A 1 134 ? 1.186 6.567 1.183 1.00 94.56 134 LEU A C 1
ATOM 1059 O O . LEU A 1 134 ? 0.406 5.740 1.641 1.00 94.56 134 LEU A O 1
ATOM 1063 N N . LEU A 1 135 ? 1.503 6.583 -0.116 1.00 94.75 135 LEU A N 1
ATOM 1064 C CA . LEU A 1 135 ? 0.882 5.684 -1.097 1.00 94.75 135 LEU A CA 1
ATOM 1065 C C . LEU A 1 135 ? 1.193 4.214 -0.803 1.00 94.75 135 LEU A C 1
ATOM 1067 O O . LEU A 1 135 ? 0.336 3.345 -0.953 1.00 94.75 135 LEU A O 1
ATOM 1071 N N . ARG A 1 136 ? 2.417 3.920 -0.355 1.00 93.25 136 ARG A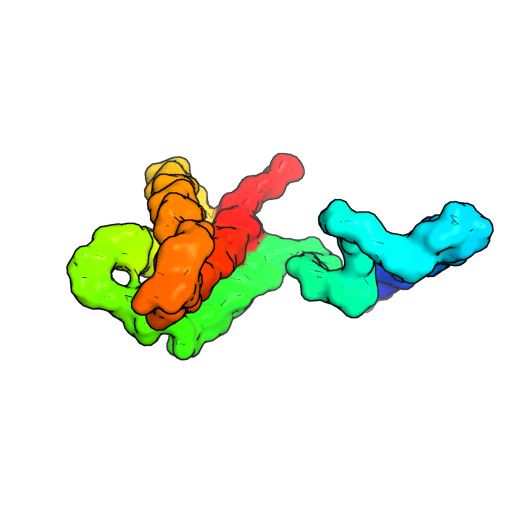 N 1
ATOM 1072 C CA . ARG A 1 136 ? 2.789 2.568 0.072 1.00 93.25 136 ARG A CA 1
ATOM 1073 C C . ARG A 1 136 ? 1.941 2.101 1.250 1.00 93.25 136 ARG A C 1
ATOM 1075 O O . ARG A 1 136 ? 1.487 0.962 1.233 1.00 93.25 136 ARG A O 1
ATOM 1082 N N . LEU A 1 137 ? 1.734 2.964 2.244 1.00 93.25 137 LEU A N 1
ATOM 1083 C CA . LEU A 1 137 ? 0.893 2.647 3.393 1.00 93.25 137 LEU A CA 1
ATOM 1084 C C . LEU A 1 137 ? -0.571 2.464 2.972 1.00 93.25 137 LEU A C 1
ATOM 1086 O O . LEU A 1 137 ? -1.191 1.486 3.372 1.00 93.25 137 LEU A O 1
ATOM 1090 N N . ALA A 1 138 ? -1.093 3.334 2.104 1.00 95.06 138 ALA A N 1
ATOM 1091 C CA . ALA A 1 138 ? -2.452 3.225 1.571 1.00 95.06 138 ALA A CA 1
ATOM 1092 C C . ALA A 1 138 ? -2.702 1.874 0.878 1.00 95.06 138 ALA A C 1
ATOM 1094 O O . ALA A 1 138 ? -3.694 1.212 1.161 1.00 95.06 138 ALA A O 1
ATOM 1095 N N . ARG A 1 139 ? -1.749 1.396 0.068 1.00 93.69 139 ARG A N 1
ATOM 1096 C CA . ARG A 1 139 ? -1.824 0.065 -0.566 1.00 93.69 139 ARG A CA 1
ATOM 1097 C C . ARG A 1 139 ? -1.828 -1.083 0.446 1.00 93.69 139 ARG A C 1
ATOM 1099 O O . ARG A 1 139 ? -2.469 -2.101 0.223 1.00 93.69 139 ARG A O 1
ATOM 1106 N N . GLN A 1 140 ? -1.134 -0.942 1.575 1.00 93.12 140 GLN A N 1
ATOM 1107 C CA . GLN A 1 140 ? -1.200 -1.947 2.643 1.00 93.12 140 GLN A CA 1
ATOM 1108 C C . GLN A 1 140 ? -2.573 -1.950 3.327 1.00 93.12 140 GLN A C 1
ATOM 1110 O O . GLN A 1 140 ? -3.076 -3.023 3.651 1.00 93.12 140 GLN A O 1
ATOM 1115 N N . VAL A 1 141 ? -3.195 -0.780 3.512 1.00 94.12 141 VAL A N 1
ATOM 1116 C CA . VAL A 1 141 ? -4.573 -0.677 4.026 1.00 94.12 141 VAL A CA 1
ATOM 1117 C C . VAL A 1 141 ? -5.568 -1.314 3.052 1.00 94.12 141 VAL A C 1
ATOM 1119 O O . VAL A 1 141 ? -6.441 -2.071 3.475 1.00 94.12 141 VAL A O 1
ATOM 1122 N N . GLU A 1 142 ? -5.412 -1.076 1.749 1.00 95.00 142 GLU A N 1
ATOM 1123 C CA . GLU A 1 142 ? -6.237 -1.693 0.703 1.00 95.00 142 GLU A CA 1
ATOM 1124 C C . GLU A 1 142 ? -6.166 -3.227 0.774 1.00 95.00 142 GLU A C 1
ATOM 1126 O O . GLU A 1 142 ? -7.194 -3.892 0.886 1.00 95.00 142 GLU A O 1
ATOM 1131 N N . VAL A 1 143 ? -4.959 -3.801 0.833 1.00 91.56 143 VAL A N 1
ATOM 1132 C CA . VAL A 1 143 ? -4.783 -5.261 0.945 1.00 91.56 143 VAL A CA 1
ATOM 1133 C C . VAL A 1 143 ? -5.325 -5.803 2.271 1.00 91.56 143 VAL A C 1
ATOM 1135 O O . VAL A 1 143 ? -5.962 -6.853 2.288 1.00 91.56 143 VAL A O 1
ATOM 1138 N N . ALA A 1 144 ? -5.118 -5.102 3.391 1.00 92.06 144 ALA A N 1
ATOM 1139 C CA . ALA A 1 144 ? -5.651 -5.521 4.690 1.00 92.06 144 ALA A CA 1
ATOM 1140 C C . ALA A 1 144 ? -7.193 -5.568 4.699 1.00 92.06 144 ALA A C 1
ATOM 1142 O O . ALA A 1 144 ? -7.788 -6.429 5.360 1.00 92.06 144 ALA A O 1
ATOM 1143 N N . SER A 1 145 ? -7.825 -4.671 3.935 1.00 91.88 145 SER A N 1
ATOM 1144 C CA . SER A 1 145 ? -9.276 -4.478 3.889 1.00 91.88 145 SER A CA 1
ATOM 1145 C C . SER A 1 145 ? -10.011 -5.172 2.746 1.00 91.88 145 SER A C 1
ATOM 1147 O O . SER A 1 145 ? -11.240 -5.092 2.677 1.00 91.88 145 SER A O 1
ATOM 1149 N N . ALA A 1 146 ? -9.294 -5.910 1.898 1.00 86.75 146 ALA A N 1
ATOM 1150 C CA . ALA A 1 146 ? -9.890 -6.700 0.831 1.00 86.75 146 ALA A CA 1
ATOM 1151 C C . ALA A 1 146 ? -10.907 -7.715 1.391 1.00 86.75 146 ALA A C 1
ATOM 1153 O O . ALA A 1 146 ? -10.597 -8.502 2.288 1.00 86.75 146 ALA A O 1
ATOM 1154 N N . VAL A 1 147 ? -12.135 -7.709 0.867 1.00 74.94 147 VAL A N 1
ATOM 1155 C CA . VAL A 1 147 ? -13.149 -8.717 1.211 1.00 74.94 147 VAL A CA 1
ATOM 1156 C C . VAL A 1 147 ? -12.775 -10.026 0.516 1.00 74.94 147 VAL A C 1
ATOM 1158 O O . VAL A 1 147 ? -12.444 -10.030 -0.665 1.00 74.94 147 VAL A O 1
ATOM 1161 N N . THR A 1 148 ? -12.784 -11.132 1.257 1.00 57.75 148 THR A N 1
ATOM 1162 C CA . THR A 1 148 ? -12.614 -12.473 0.685 1.00 57.75 148 THR A CA 1
ATOM 1163 C C . THR A 1 148 ? -13.961 -12.892 0.097 1.00 57.75 148 THR A C 1
ATOM 1165 O O . THR A 1 148 ? -14.924 -12.989 0.858 1.00 57.75 148 THR A O 1
ATOM 1168 N N . GLU A 1 149 ? -14.036 -13.058 -1.225 1.00 40.09 149 GLU A N 1
ATOM 1169 C CA . GLU A 1 149 ? -15.167 -13.725 -1.896 1.00 40.09 149 GLU A CA 1
ATOM 1170 C C . GLU A 1 149 ? -15.255 -15.210 -1.517 1.00 40.09 149 GLU A C 1
ATOM 1172 O O . GLU A 1 149 ? -14.188 -15.844 -1.321 1.00 40.09 149 GLU A O 1
#

pLDDT: mean 86.97, std 9.89, range [40.09, 97.38]